Protein AF-A0A7C8MNS0-F1 (afdb_monomer)

Foldseek 3Di:
DDDDDDDDDPDPDDDPPPPPPPPPDPPPPPVVVVVVVVVVVVVVVVVVVVVVVCVVCVVVVCVVVVVCPDPVNVVVVCVVVVCVVPNDPLPDPPPPVNDDD

Secondary structure (DSSP, 8-state):
-----------------------------HHHHHHHHHHHHHHHHHHHHHHHHHHHHHHHHHHHHHHT-SHHHHHHHHHHTTHHHH--GGGSTT-TT----

Structure (mmCIF, N/CA/C/O backbone):
data_AF-A0A7C8MNS0-F1
#
_entry.id   AF-A0A7C8MNS0-F1
#
loop_
_atom_site.group_PDB
_atom_site.id
_atom_site.type_symbol
_atom_site.label_atom_id
_atom_site.label_alt_id
_atom_site.label_comp_id
_atom_site.label_asym_id
_atom_site.label_entity_id
_atom_site.label_seq_id
_atom_site.pdbx_PDB_ins_code
_atom_site.Cartn_x
_atom_site.Cartn_y
_atom_site.Cartn_z
_atom_site.occupancy
_atom_site.B_iso_or_equiv
_atom_site.auth_seq_id
_atom_site.auth_comp_id
_atom_site.auth_asym_id
_atom_site.auth_atom_id
_atom_site.pdbx_PDB_model_num
ATOM 1 N N . MET A 1 1 ? 81.778 -43.181 -57.173 1.00 42.91 1 MET A N 1
ATOM 2 C CA . MET A 1 1 ? 82.358 -42.812 -55.865 1.00 42.91 1 MET A CA 1
ATOM 3 C C . MET A 1 1 ? 81.308 -42.034 -55.075 1.00 42.91 1 MET A C 1
ATOM 5 O O . MET A 1 1 ? 80.787 -41.072 -55.612 1.00 42.91 1 MET A O 1
ATOM 9 N N . GLN A 1 2 ? 80.962 -42.556 -53.890 1.00 53.34 2 GLN A N 1
ATOM 10 C CA . GLN A 1 2 ? 80.165 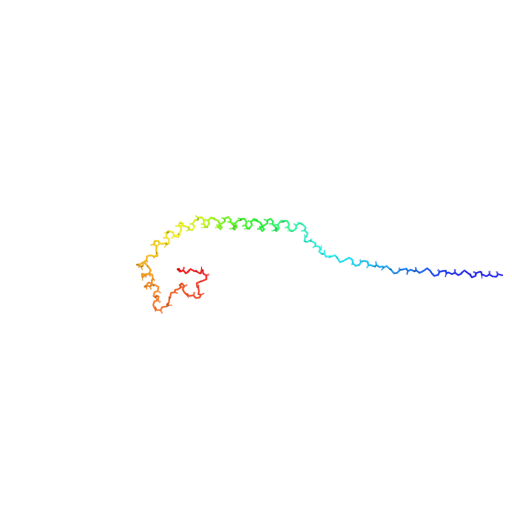-42.026 -52.759 1.00 53.34 2 GLN A CA 1
ATOM 11 C C . GLN A 1 2 ? 78.988 -41.048 -52.975 1.00 53.34 2 GLN A C 1
ATOM 13 O O . GLN A 1 2 ? 79.195 -39.906 -53.374 1.00 53.34 2 GLN A O 1
ATOM 18 N N . PRO A 1 3 ? 77.794 -41.385 -52.451 1.00 51.75 3 PRO A N 1
ATOM 19 C CA . PRO A 1 3 ? 76.908 -40.399 -51.851 1.00 51.75 3 PRO A CA 1
ATOM 20 C C . PRO A 1 3 ? 77.261 -40.192 -50.365 1.00 51.75 3 PRO A C 1
ATOM 22 O O . PRO A 1 3 ? 77.307 -41.127 -49.566 1.00 51.75 3 PRO A O 1
ATOM 25 N N . SER A 1 4 ? 77.537 -38.936 -50.018 1.00 56.34 4 SER A N 1
ATOM 26 C CA . SER A 1 4 ? 77.786 -38.439 -48.662 1.00 56.34 4 SER A CA 1
ATOM 27 C C . SER A 1 4 ? 76.505 -38.502 -47.819 1.00 56.34 4 SER A C 1
ATOM 29 O O . SER A 1 4 ? 75.497 -37.880 -48.160 1.00 56.34 4 SER A O 1
ATOM 31 N N . MET A 1 5 ? 76.537 -39.264 -46.722 1.00 52.59 5 MET A N 1
ATOM 32 C CA . MET A 1 5 ? 75.476 -39.301 -45.713 1.00 52.59 5 MET A CA 1
ATOM 33 C C . MET A 1 5 ? 75.410 -37.954 -44.983 1.00 52.59 5 MET A C 1
ATOM 35 O O . MET A 1 5 ? 76.226 -37.663 -44.109 1.00 52.59 5 MET A O 1
ATOM 39 N N . ARG A 1 6 ? 74.410 -37.131 -45.310 1.00 54.75 6 ARG A N 1
ATOM 40 C CA . ARG A 1 6 ? 74.026 -35.982 -44.482 1.00 54.75 6 ARG A CA 1
ATOM 41 C C . ARG A 1 6 ? 73.153 -36.467 -43.326 1.00 54.75 6 ARG A C 1
ATOM 43 O O . ARG A 1 6 ? 72.007 -36.857 -43.523 1.00 54.75 6 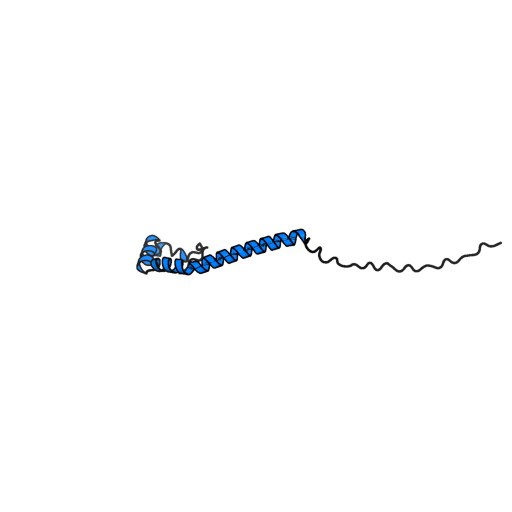ARG A O 1
ATOM 50 N N . MET A 1 7 ? 73.706 -36.427 -42.115 1.00 53.84 7 MET A N 1
ATOM 51 C CA . MET A 1 7 ? 72.937 -36.500 -40.872 1.00 53.84 7 MET A CA 1
ATOM 52 C C . MET A 1 7 ? 71.919 -35.353 -40.840 1.00 53.84 7 MET A C 1
ATOM 54 O O . MET A 1 7 ? 72.296 -34.183 -40.779 1.00 53.84 7 MET A O 1
ATOM 58 N N . HIS A 1 8 ? 70.629 -35.681 -40.857 1.00 50.91 8 HIS A N 1
ATOM 59 C CA . HIS A 1 8 ? 69.579 -34.728 -40.523 1.00 50.91 8 HIS A CA 1
ATOM 60 C C . HIS A 1 8 ? 69.469 -34.640 -38.999 1.00 50.91 8 HIS A C 1
ATOM 62 O O . HIS A 1 8 ? 69.047 -35.579 -38.327 1.00 50.91 8 HIS A O 1
ATOM 68 N N . VAL A 1 9 ? 69.894 -33.498 -38.463 1.00 56.69 9 VAL A N 1
ATOM 69 C CA . VAL A 1 9 ? 69.693 -33.093 -37.071 1.00 56.69 9 VAL A CA 1
ATOM 70 C C . VAL A 1 9 ? 68.192 -33.087 -36.780 1.00 56.69 9 VAL A C 1
ATOM 72 O O . VAL A 1 9 ? 67.432 -32.352 -37.409 1.00 56.69 9 VAL A O 1
ATOM 75 N N . ALA A 1 10 ? 67.761 -33.912 -35.827 1.00 51.50 10 ALA A N 1
ATOM 76 C CA . ALA A 1 10 ? 66.403 -33.889 -35.306 1.00 51.50 10 ALA A CA 1
ATOM 77 C C . ALA A 1 10 ? 66.158 -32.550 -34.591 1.00 51.50 10 ALA A C 1
ATOM 79 O O . ALA A 1 10 ? 66.620 -32.332 -33.470 1.00 51.50 10 ALA A O 1
ATOM 80 N N . ALA A 1 11 ? 65.437 -31.641 -35.246 1.00 50.28 11 ALA A N 1
ATOM 81 C CA . ALA A 1 11 ? 64.899 -30.451 -34.607 1.00 50.28 11 ALA A CA 1
ATOM 82 C C . ALA A 1 11 ? 63.876 -30.891 -33.549 1.00 50.28 11 ALA A C 1
ATOM 84 O O . ALA A 1 11 ? 62.804 -31.400 -33.876 1.00 50.28 11 ALA A O 1
ATOM 85 N N . ARG A 1 12 ? 64.214 -30.728 -32.265 1.00 51.34 12 ARG A N 1
ATOM 86 C CA . ARG A 1 12 ? 63.250 -30.872 -31.170 1.00 51.34 12 ARG A CA 1
ATOM 87 C C . ARG A 1 12 ? 62.223 -29.746 -31.300 1.00 51.34 12 ARG A C 1
ATOM 89 O O . ARG A 1 12 ? 62.508 -28.605 -30.954 1.00 51.34 12 ARG A O 1
ATOM 96 N N . VAL A 1 13 ? 61.047 -30.071 -31.827 1.00 52.28 13 VAL A N 1
ATOM 97 C CA . VAL A 1 13 ? 59.871 -29.199 -31.803 1.00 52.28 13 VAL A CA 1
ATOM 98 C C . VAL A 1 13 ? 59.315 -29.213 -30.380 1.00 52.28 13 VAL A C 1
ATOM 100 O O . VAL A 1 13 ? 58.844 -30.242 -29.900 1.00 52.28 13 VAL A O 1
ATOM 103 N N . SER A 1 14 ? 59.407 -28.080 -29.687 1.00 59.56 14 SER A N 1
ATOM 104 C CA . SER A 1 14 ? 58.735 -27.858 -28.405 1.00 59.56 14 SER A CA 1
ATOM 105 C C . SER A 1 14 ? 57.213 -27.883 -28.613 1.00 59.56 14 SER A C 1
ATOM 107 O O . SER A 1 14 ? 56.741 -27.278 -29.580 1.00 59.56 14 SER A O 1
ATOM 109 N N . PRO A 1 15 ? 56.418 -28.542 -27.748 1.00 60.50 15 PRO A N 1
ATOM 110 C CA . PRO A 1 15 ? 54.966 -28.520 -27.881 1.00 60.50 15 PRO A CA 1
ATOM 111 C C . PRO A 1 15 ? 54.444 -27.089 -27.670 1.00 60.50 15 PRO A C 1
ATOM 113 O O . PRO A 1 15 ? 54.961 -26.377 -26.803 1.00 60.50 15 PRO A O 1
ATOM 116 N N . PRO A 1 16 ? 53.426 -26.638 -28.425 1.00 54.47 16 PRO A N 1
ATOM 117 C CA . PRO A 1 16 ? 52.801 -25.358 -28.155 1.00 54.47 16 PRO A CA 1
ATOM 118 C C . PRO A 1 16 ? 52.065 -25.461 -26.819 1.00 54.47 16 PRO A C 1
ATOM 120 O O . PRO A 1 16 ? 51.048 -26.146 -26.703 1.00 54.47 16 PRO A O 1
ATOM 123 N N . THR A 1 17 ? 52.575 -24.772 -25.800 1.00 56.94 17 THR A N 1
ATOM 124 C CA . THR A 1 17 ? 51.816 -24.462 -24.590 1.00 56.94 17 THR A CA 1
ATOM 125 C C . THR A 1 17 ? 50.657 -23.563 -25.009 1.00 56.94 17 THR A C 1
ATOM 127 O O . THR A 1 17 ? 50.784 -22.341 -25.057 1.00 56.94 17 THR A O 1
ATOM 130 N N . ALA A 1 18 ? 49.538 -24.175 -25.390 1.00 57.72 18 ALA A N 1
ATOM 131 C CA . ALA A 1 18 ? 48.286 -23.474 -25.592 1.00 57.72 18 ALA A CA 1
ATOM 132 C C . ALA A 1 18 ? 47.882 -22.879 -24.240 1.00 57.72 18 ALA A C 1
ATOM 134 O O . ALA A 1 18 ? 47.467 -23.589 -23.324 1.00 57.72 18 ALA A O 1
ATOM 135 N N . SER A 1 19 ? 48.054 -21.569 -24.097 1.00 57.66 19 SER A N 1
ATOM 136 C CA . SER A 1 19 ? 47.468 -20.809 -23.008 1.00 57.66 19 SER A CA 1
ATOM 137 C C . SER A 1 19 ? 45.949 -20.908 -23.136 1.00 57.66 19 SER A C 1
ATOM 139 O O . SER A 1 19 ? 45.317 -20.228 -23.940 1.00 57.66 19 SER A O 1
ATOM 141 N N . ILE A 1 20 ? 45.343 -21.789 -22.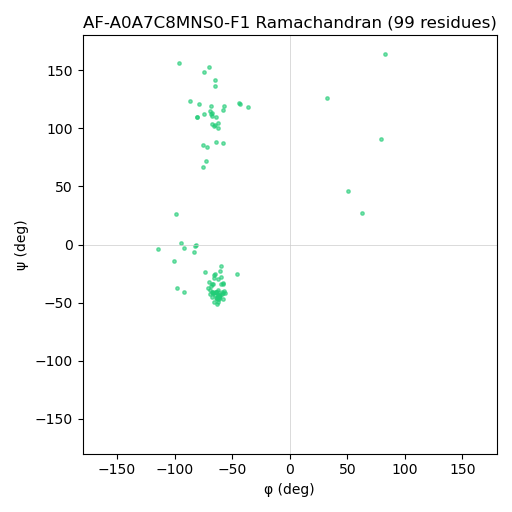343 1.00 61.91 20 ILE A N 1
ATOM 142 C CA . ILE A 1 20 ? 43.906 -21.760 -22.088 1.00 61.91 20 ILE A CA 1
ATOM 143 C C . ILE A 1 20 ? 43.675 -20.539 -21.199 1.00 61.91 20 ILE A C 1
ATOM 145 O O . ILE A 1 20 ? 43.678 -20.628 -19.975 1.00 61.91 20 ILE A O 1
ATOM 149 N N . THR A 1 21 ? 43.543 -19.363 -21.806 1.00 61.50 21 THR A N 1
ATOM 150 C CA . THR A 1 21 ? 42.976 -18.205 -21.121 1.00 61.50 21 THR A CA 1
ATOM 151 C C . THR A 1 21 ? 41.494 -18.503 -20.920 1.00 61.50 21 THR A C 1
ATOM 153 O O . THR A 1 21 ? 40.761 -18.620 -21.908 1.00 61.50 21 THR A O 1
ATOM 156 N N . PRO A 1 22 ? 41.001 -18.644 -19.677 1.00 55.88 22 PRO A N 1
ATOM 157 C CA . PRO A 1 22 ? 39.575 -18.776 -19.472 1.00 55.88 22 PRO A CA 1
ATOM 158 C C . PRO A 1 22 ? 38.964 -17.426 -19.851 1.00 55.88 22 PRO A C 1
ATOM 160 O O . PRO A 1 22 ? 39.223 -16.402 -19.217 1.00 55.88 22 PRO A O 1
ATOM 163 N N . ARG A 1 23 ? 38.175 -17.397 -20.928 1.00 58.50 23 ARG A N 1
ATOM 164 C CA . ARG A 1 23 ? 37.364 -16.235 -21.300 1.00 58.50 23 ARG A CA 1
ATOM 165 C C . ARG A 1 23 ? 36.196 -16.146 -20.320 1.00 58.50 23 ARG A C 1
ATOM 167 O O . ARG A 1 23 ? 35.059 -16.468 -20.647 1.00 58.50 23 ARG A O 1
ATOM 174 N N . ILE A 1 24 ? 36.508 -15.767 -19.086 1.00 59.19 24 ILE A N 1
ATOM 175 C CA . ILE A 1 24 ? 35.530 -15.461 -18.053 1.00 59.19 24 ILE A CA 1
ATOM 176 C C . ILE A 1 24 ? 34.836 -14.177 -18.502 1.00 59.19 24 ILE A C 1
ATOM 178 O O . ILE A 1 24 ? 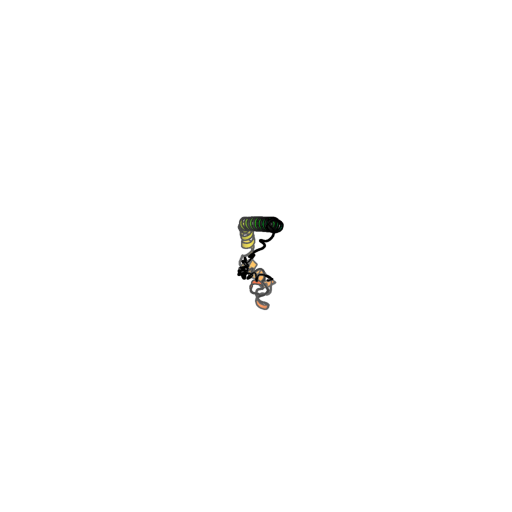35.451 -13.118 -18.575 1.00 59.19 24 ILE A O 1
ATOM 182 N N . GLY A 1 25 ? 33.557 -14.293 -18.846 1.00 54.16 25 GLY A N 1
ATOM 183 C CA . GLY A 1 25 ? 32.683 -13.153 -19.073 1.00 54.16 25 GLY A CA 1
ATOM 184 C C . GLY A 1 25 ? 32.854 -12.502 -20.440 1.00 54.16 25 GLY A C 1
ATOM 185 O O . GLY A 1 25 ? 33.523 -11.482 -20.593 1.00 54.16 25 GLY A O 1
ATOM 186 N N . ALA A 1 26 ? 32.077 -12.974 -21.415 1.00 52.69 26 ALA A N 1
ATOM 187 C CA . ALA A 1 26 ? 31.366 -12.015 -22.246 1.00 52.69 26 ALA A CA 1
ATOM 188 C C . ALA A 1 26 ? 30.508 -11.178 -21.285 1.00 52.69 26 ALA A C 1
ATOM 190 O O . ALA A 1 26 ? 29.382 -11.552 -20.962 1.00 52.69 26 ALA A O 1
ATOM 191 N N . LEU A 1 27 ? 31.096 -10.103 -20.744 1.00 55.66 27 LEU A N 1
ATOM 192 C CA . LEU A 1 27 ? 30.364 -9.043 -20.072 1.00 55.66 27 LEU A CA 1
ATOM 193 C C . LEU A 1 27 ? 29.149 -8.764 -20.944 1.00 55.66 27 LEU A C 1
ATOM 195 O O . LEU A 1 27 ? 29.319 -8.468 -22.132 1.00 55.66 27 LEU A O 1
ATOM 199 N N . ALA A 1 28 ? 27.956 -8.926 -20.369 1.00 60.66 28 ALA A N 1
ATOM 200 C CA . ALA A 1 28 ? 26.700 -8.568 -21.002 1.00 60.66 28 ALA A CA 1
ATOM 201 C C . ALA A 1 28 ? 26.926 -7.294 -21.820 1.00 60.66 28 ALA A C 1
ATOM 203 O O . ALA A 1 28 ? 27.411 -6.290 -21.291 1.00 60.66 28 ALA A O 1
ATOM 204 N N . SER A 1 29 ? 26.722 -7.396 -23.137 1.00 62.09 29 SER A N 1
ATOM 205 C CA . SER A 1 29 ? 27.045 -6.333 -24.085 1.00 62.09 29 SER A CA 1
ATOM 206 C C . SER A 1 29 ? 26.564 -5.008 -23.504 1.00 62.09 29 SER A C 1
ATOM 208 O O . SER A 1 29 ? 25.381 -4.886 -23.184 1.00 62.09 29 SER A O 1
ATOM 210 N N . LYS A 1 30 ? 27.465 -4.027 -23.325 1.00 62.00 30 LYS A N 1
ATOM 211 C CA . LYS A 1 30 ? 27.148 -2.706 -22.737 1.00 62.00 30 LYS A CA 1
ATOM 212 C C . LYS A 1 30 ? 25.868 -2.085 -23.325 1.00 62.00 30 LYS A C 1
ATOM 214 O O . LYS A 1 30 ? 25.203 -1.304 -22.656 1.00 62.00 30 LYS A O 1
ATOM 219 N N . ARG A 1 31 ? 25.511 -2.475 -24.555 1.00 69.44 31 ARG A N 1
ATOM 220 C CA . ARG A 1 31 ? 24.292 -2.094 -25.280 1.00 69.44 31 ARG A CA 1
ATOM 221 C C . ARG A 1 31 ? 22.981 -2.536 -24.615 1.00 69.44 31 ARG A C 1
ATOM 223 O O . ARG A 1 31 ? 21.987 -1.852 -24.799 1.00 69.44 31 ARG A O 1
ATOM 230 N N . VAL A 1 32 ? 22.965 -3.639 -23.865 1.00 74.06 32 VAL A N 1
ATOM 231 C CA . VAL A 1 32 ? 21.768 -4.143 -23.161 1.00 74.06 32 VAL A CA 1
ATOM 232 C C . VAL A 1 32 ? 21.771 -3.722 -21.694 1.00 74.06 32 VAL A C 1
ATOM 234 O O . VAL A 1 32 ? 20.731 -3.344 -21.173 1.00 74.06 32 VAL A O 1
ATOM 237 N N . LEU A 1 33 ? 22.939 -3.695 -21.044 1.00 81.81 33 LEU A N 1
ATOM 238 C CA . LEU A 1 33 ? 23.047 -3.293 -19.636 1.00 81.81 33 LEU A CA 1
ATOM 239 C C . LEU A 1 33 ? 22.612 -1.845 -19.388 1.00 81.81 33 LEU A C 1
ATOM 241 O O . LEU A 1 33 ? 21.957 -1.567 -18.389 1.00 81.81 33 LEU A O 1
ATOM 245 N N . LEU A 1 34 ? 22.981 -0.919 -20.279 1.00 85.19 34 LEU A N 1
ATOM 246 C CA . LEU A 1 34 ? 22.680 0.501 -20.099 1.00 85.19 34 LEU A CA 1
ATOM 247 C C . LEU A 1 34 ? 21.165 0.801 -20.095 1.00 85.19 34 LEU A C 1
ATOM 249 O O . LEU A 1 34 ? 20.707 1.427 -19.138 1.00 85.19 34 LEU A O 1
ATOM 253 N N . PRO A 1 35 ? 20.360 0.343 -21.080 1.00 85.38 35 PRO A N 1
ATOM 254 C CA . PRO A 1 35 ? 18.918 0.575 -21.050 1.00 85.38 35 PRO A CA 1
ATOM 255 C C . PRO A 1 35 ? 18.219 -0.174 -19.910 1.00 85.38 35 PRO A C 1
ATOM 257 O O . PRO A 1 35 ? 17.282 0.371 -19.334 1.00 85.38 35 PRO A O 1
ATOM 260 N N . THR A 1 36 ? 18.674 -1.374 -19.523 1.00 90.12 36 THR A N 1
ATOM 261 C CA . THR A 1 36 ? 18.057 -2.098 -18.398 1.00 90.12 36 THR A CA 1
ATOM 262 C C . THR A 1 36 ? 18.323 -1.413 -17.063 1.00 90.12 36 THR A C 1
ATOM 264 O 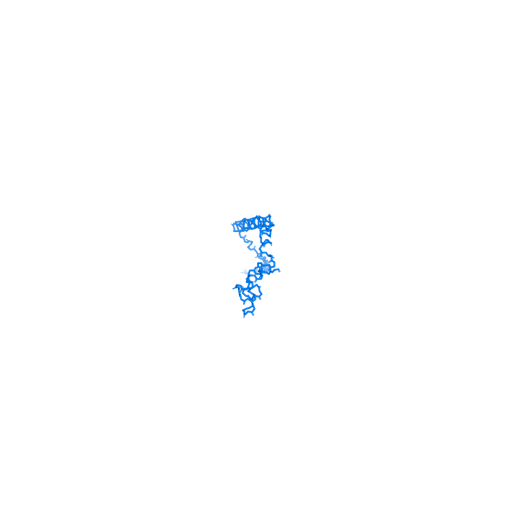O . THR A 1 36 ? 17.416 -1.326 -16.242 1.00 90.12 36 THR A O 1
ATOM 267 N N . LEU A 1 37 ? 19.532 -0.879 -16.846 1.00 92.62 37 LEU A N 1
ATOM 268 C CA . LEU A 1 37 ? 19.831 -0.098 -15.642 1.00 92.62 37 LEU A CA 1
ATOM 269 C C . LEU A 1 37 ? 19.044 1.211 -15.613 1.00 92.62 37 LEU A C 1
ATOM 271 O O . LEU A 1 37 ? 18.540 1.588 -14.561 1.00 92.62 37 LEU A O 1
ATOM 275 N N . ALA A 1 38 ? 18.921 1.888 -16.758 1.00 92.81 38 ALA A N 1
ATOM 276 C CA . ALA A 1 38 ? 18.130 3.109 -16.860 1.00 92.81 38 ALA A CA 1
ATOM 277 C C . ALA A 1 38 ? 16.652 2.843 -16.541 1.00 92.81 38 ALA A C 1
ATOM 279 O O . ALA A 1 38 ? 16.049 3.580 -15.764 1.00 92.81 38 ALA A O 1
ATOM 280 N N . TRP A 1 39 ? 16.085 1.759 -17.081 1.00 96.00 39 TRP A N 1
ATOM 281 C CA . TRP A 1 39 ? 14.710 1.356 -16.798 1.00 96.00 39 TRP A CA 1
ATOM 282 C C . TRP A 1 39 ? 14.512 0.981 -15.327 1.00 96.00 39 TRP A C 1
ATOM 284 O O . TRP A 1 39 ? 13.577 1.464 -14.694 1.00 96.00 39 TRP A O 1
ATOM 294 N N . LEU A 1 40 ? 15.425 0.189 -14.758 1.00 96.56 40 LEU A N 1
ATOM 295 C CA . LEU A 1 40 ? 15.386 -0.181 -13.344 1.00 96.56 40 LEU A CA 1
ATOM 296 C C . LEU A 1 40 ? 15.495 1.053 -12.439 1.00 96.56 40 LEU A C 1
ATOM 298 O O . LEU A 1 40 ? 14.722 1.198 -11.497 1.00 96.56 40 LEU A O 1
ATOM 302 N N . GLY A 1 41 ? 16.407 1.973 -12.757 1.00 96.81 41 GLY A N 1
ATOM 303 C CA . GLY A 1 41 ? 16.568 3.234 -12.040 1.00 96.81 41 GLY A CA 1
ATOM 304 C C . GLY A 1 41 ? 15.311 4.102 -12.107 1.00 96.81 41 GLY A C 1
ATOM 305 O O . GLY A 1 41 ? 14.877 4.619 -11.080 1.00 96.81 41 GLY A O 1
ATOM 306 N N . ALA A 1 42 ? 14.683 4.209 -13.281 1.00 96.25 42 ALA A N 1
ATOM 307 C CA . ALA A 1 42 ? 13.425 4.932 -13.447 1.00 96.25 42 ALA A CA 1
ATOM 308 C C . ALA A 1 42 ? 12.285 4.289 -12.641 1.00 96.25 42 ALA A C 1
ATOM 310 O O . ALA A 1 42 ? 11.579 4.988 -11.916 1.00 96.25 42 ALA A O 1
ATOM 311 N N . ALA A 1 43 ? 12.141 2.962 -12.705 1.00 97.25 43 ALA A N 1
ATOM 312 C CA . ALA A 1 43 ? 11.139 2.228 -11.938 1.00 97.25 43 ALA A CA 1
ATOM 313 C C . ALA A 1 43 ? 11.332 2.417 -10.423 1.00 97.25 43 ALA A C 1
ATOM 315 O O . ALA A 1 43 ? 10.373 2.720 -9.711 1.00 97.25 43 ALA A O 1
ATOM 316 N N . CYS A 1 44 ? 12.573 2.326 -9.933 1.00 96.88 44 CYS A N 1
ATOM 317 C CA . CYS A 1 44 ? 12.900 2.603 -8.535 1.00 96.88 44 CYS A CA 1
ATOM 318 C C . CYS A 1 44 ? 12.593 4.053 -8.147 1.00 96.88 44 CYS A C 1
ATOM 320 O O . CYS A 1 44 ? 12.001 4.281 -7.095 1.00 96.88 44 CYS A O 1
ATOM 322 N N . ALA A 1 45 ? 12.952 5.032 -8.981 1.00 97.00 45 ALA A N 1
ATOM 323 C CA . ALA A 1 45 ? 12.695 6.443 -8.700 1.00 97.00 45 ALA A CA 1
ATOM 324 C C . ALA A 1 45 ? 11.193 6.739 -8.584 1.00 97.00 45 ALA A C 1
ATOM 326 O O . ALA A 1 45 ? 10.770 7.409 -7.642 1.00 97.00 45 ALA A O 1
ATOM 327 N N . VAL A 1 46 ? 10.380 6.190 -9.493 1.00 97.56 46 VAL A N 1
ATOM 328 C CA . VAL A 1 46 ? 8.915 6.303 -9.434 1.00 97.56 46 VAL A CA 1
ATOM 329 C C . VAL A 1 46 ? 8.371 5.618 -8.181 1.00 97.56 46 VAL A C 1
ATOM 331 O O . VAL A 1 46 ? 7.584 6.223 -7.457 1.00 97.56 46 VAL A O 1
ATOM 334 N N . GLY A 1 47 ? 8.824 4.397 -7.880 1.00 96.50 47 GLY A N 1
ATOM 335 C CA . GLY A 1 47 ? 8.407 3.666 -6.681 1.00 96.50 47 GLY A CA 1
ATOM 336 C C . GLY A 1 47 ? 8.709 4.432 -5.390 1.00 96.50 47 GLY A C 1
ATOM 337 O O . GLY A 1 47 ? 7.828 4.597 -4.547 1.00 96.50 47 GLY A O 1
ATOM 338 N N . LEU A 1 48 ? 9.921 4.978 -5.263 1.00 96.12 48 LEU A N 1
ATOM 339 C CA . LEU A 1 48 ? 10.320 5.803 -4.120 1.00 96.12 48 LEU A CA 1
ATOM 340 C C . LEU A 1 48 ? 9.513 7.102 -4.037 1.00 96.12 48 LEU A C 1
ATOM 342 O O . LEU A 1 48 ? 9.113 7.504 -2.945 1.00 96.12 48 LEU A O 1
ATOM 346 N N . TYR A 1 49 ? 9.246 7.754 -5.170 1.00 95.50 49 TYR A N 1
ATOM 347 C CA . TYR A 1 49 ? 8.440 8.971 -5.204 1.00 95.50 49 TYR A CA 1
ATOM 348 C C . TYR A 1 49 ? 7.007 8.717 -4.723 1.00 95.50 49 TYR A C 1
ATOM 350 O O . TYR A 1 49 ? 6.523 9.424 -3.838 1.00 95.50 49 TYR A O 1
ATOM 358 N N . VAL A 1 50 ? 6.352 7.681 -5.255 1.00 95.81 50 VAL A N 1
ATOM 359 C CA . VAL A 1 50 ? 4.999 7.284 -4.845 1.00 95.81 50 VAL A CA 1
ATOM 360 C C . VAL A 1 50 ? 4.986 6.895 -3.369 1.00 95.81 50 VAL A C 1
ATOM 362 O O . VAL A 1 50 ? 4.160 7.406 -2.618 1.00 95.81 50 VAL A O 1
ATOM 365 N N . SER A 1 51 ? 5.945 6.079 -2.917 1.00 90.94 51 SER A N 1
ATOM 366 C CA . SER A 1 51 ? 6.073 5.706 -1.503 1.00 90.94 51 SER A CA 1
ATOM 367 C C . SER A 1 51 ? 6.208 6.929 -0.597 1.00 90.94 51 SER A C 1
ATOM 369 O O . SER A 1 51 ? 5.564 6.987 0.448 1.00 90.94 51 SER A O 1
ATOM 371 N N . ARG A 1 52 ? 6.997 7.930 -1.004 1.00 92.56 52 ARG A N 1
ATOM 372 C CA . ARG A 1 52 ? 7.176 9.169 -0.242 1.00 92.56 52 ARG A CA 1
ATOM 373 C C . ARG A 1 52 ? 5.899 10.004 -0.193 1.00 92.56 52 ARG A C 1
ATOM 375 O O . ARG A 1 52 ? 5.590 10.547 0.860 1.00 92.56 52 ARG A O 1
ATOM 382 N N . GLN A 1 53 ? 5.154 10.099 -1.295 1.00 91.75 53 GLN A N 1
ATOM 383 C CA . GLN A 1 53 ? 3.865 10.799 -1.317 1.00 91.75 53 GLN A CA 1
ATOM 384 C C . GLN A 1 53 ? 2.830 10.105 -0.431 1.00 91.75 53 GLN A C 1
ATOM 386 O O . GLN A 1 53 ? 2.143 10.779 0.333 1.00 91.75 53 GLN A O 1
ATOM 391 N N . LEU A 1 54 ? 2.750 8.771 -0.480 1.00 90.19 54 LEU A N 1
ATOM 392 C CA . LEU A 1 54 ? 1.865 8.010 0.402 1.00 90.19 54 LEU A CA 1
ATOM 393 C C . LEU A 1 54 ? 2.237 8.229 1.868 1.00 90.19 54 LEU A C 1
ATOM 395 O O . LEU A 1 54 ? 1.354 8.519 2.661 1.00 90.19 54 LEU A O 1
ATOM 399 N N . HIS A 1 55 ? 3.525 8.172 2.212 1.00 85.62 55 HIS A N 1
ATOM 400 C CA . HIS A 1 55 ? 3.979 8.381 3.588 1.00 85.62 55 HIS A CA 1
ATOM 401 C C . HIS A 1 55 ? 3.754 9.816 4.085 1.00 85.62 55 HIS A C 1
ATOM 403 O O . HIS A 1 55 ? 3.447 10.037 5.244 1.00 85.62 55 HIS A O 1
ATOM 409 N N . GLN A 1 56 ? 3.859 10.821 3.214 1.00 85.00 56 GLN A N 1
ATOM 410 C CA . GLN A 1 56 ? 3.549 12.205 3.593 1.00 85.00 56 GLN A CA 1
ATOM 411 C C . GLN A 1 56 ? 2.047 12.465 3.749 1.00 85.00 56 GLN A C 1
ATOM 413 O O . GLN A 1 56 ? 1.649 13.428 4.400 1.00 85.00 56 GLN A O 1
ATOM 418 N N . ARG A 1 57 ? 1.205 11.658 3.101 1.00 82.75 57 ARG A N 1
ATOM 419 C CA . ARG A 1 57 ? -0.254 11.806 3.128 1.00 82.75 57 ARG A CA 1
ATOM 420 C C . ARG A 1 57 ? -0.934 10.833 4.087 1.00 82.75 57 ARG A C 1
ATOM 422 O O . ARG A 1 57 ? -2.101 11.064 4.402 1.00 82.75 57 ARG A O 1
ATOM 429 N N . SER A 1 58 ? -0.237 9.797 4.558 1.00 82.88 58 SER A N 1
ATOM 430 C CA . SER A 1 58 ? -0.784 8.781 5.461 1.00 82.88 58 SER A CA 1
ATOM 431 C C . SER A 1 58 ? -1.313 9.405 6.740 1.00 82.88 58 SER A C 1
ATOM 433 O O . SER A 1 58 ? -2.441 9.112 7.096 1.00 82.88 58 SER A O 1
ATOM 435 N N . ASP A 1 59 ? -0.614 10.381 7.320 1.00 77.94 59 ASP A N 1
ATOM 436 C CA . ASP A 1 59 ? -1.046 11.051 8.555 1.00 77.94 59 ASP A CA 1
ATOM 437 C C . ASP A 1 59 ? -2.438 11.699 8.426 1.00 77.94 59 ASP A C 1
ATOM 439 O O . ASP A 1 59 ? -3.236 11.731 9.367 1.00 77.94 59 ASP A O 1
ATOM 443 N N . GLY A 1 60 ? -2.758 12.212 7.233 1.00 81.44 60 GLY A N 1
ATOM 444 C CA . GLY A 1 60 ? -4.076 12.767 6.936 1.00 81.44 60 GLY A CA 1
ATOM 445 C C . GLY A 1 60 ? -5.155 11.687 6.873 1.00 81.44 60 GLY A C 1
ATOM 446 O O . GLY A 1 60 ? -6.243 11.870 7.418 1.00 81.44 60 GLY A O 1
ATOM 447 N N . PHE A 1 61 ? -4.846 10.555 6.241 1.00 82.06 61 PHE A N 1
ATOM 448 C CA . PHE A 1 61 ? -5.741 9.402 6.197 1.00 82.06 61 PHE A CA 1
ATOM 449 C C . PHE A 1 61 ? -5.918 8.768 7.576 1.00 82.06 61 PHE A C 1
ATOM 451 O O . PHE A 1 61 ? -7.050 8.491 7.958 1.00 82.06 61 PHE A O 1
ATOM 458 N N . ASP A 1 62 ? -4.850 8.632 8.356 1.00 82.19 62 ASP A N 1
ATOM 459 C CA . ASP A 1 62 ? -4.877 8.091 9.712 1.00 82.19 62 ASP A CA 1
ATOM 460 C C . ASP A 1 62 ? -5.790 8.919 10.608 1.00 82.19 62 ASP A C 1
ATOM 462 O O . ASP A 1 62 ? -6.596 8.368 11.352 1.00 82.19 62 ASP A O 1
ATOM 466 N N . ARG A 1 63 ? -5.759 10.249 10.475 1.00 83.12 63 ARG A N 1
ATOM 467 C CA . ARG A 1 63 ? -6.685 11.131 11.191 1.00 83.12 63 ARG A CA 1
ATOM 468 C C . ARG A 1 63 ? -8.144 10.912 10.782 1.00 83.12 63 ARG A C 1
ATOM 470 O O . ARG A 1 63 ? -9.015 10.934 11.649 1.00 83.12 63 ARG A O 1
ATOM 477 N N . ILE A 1 64 ? -8.425 10.718 9.494 1.00 83.81 64 ILE A N 1
ATOM 478 C CA . ILE A 1 64 ? -9.786 10.452 8.998 1.00 83.81 64 ILE A CA 1
ATOM 479 C C . ILE A 1 64 ? -10.268 9.078 9.482 1.00 83.81 64 ILE A C 1
ATOM 481 O O . ILE A 1 64 ? -11.380 8.952 9.989 1.00 83.81 64 ILE A O 1
ATOM 485 N N . PHE A 1 65 ? -9.427 8.049 9.390 1.00 81.88 65 PHE A N 1
ATOM 486 C CA . PHE A 1 65 ? -9.769 6.701 9.839 1.00 81.88 65 PHE A CA 1
ATOM 487 C C . PHE A 1 65 ? -9.861 6.594 11.363 1.00 81.88 65 PHE A C 1
ATOM 489 O O . PHE A 1 65 ? -10.715 5.866 11.868 1.00 81.88 65 PHE A O 1
ATOM 496 N N . ALA A 1 66 ? -9.074 7.369 12.112 1.00 82.38 66 ALA A N 1
ATOM 497 C CA . ALA A 1 66 ? -9.175 7.445 13.566 1.00 82.38 66 ALA A CA 1
ATOM 498 C C . ALA A 1 66 ? -10.565 7.916 14.023 1.00 82.38 66 ALA A C 1
ATOM 500 O O . ALA A 1 66 ? -11.076 7.411 15.020 1.00 82.38 66 ALA A O 1
ATOM 501 N N . GLN A 1 67 ? -11.222 8.806 13.268 1.00 83.00 67 GLN A N 1
ATOM 502 C CA . GLN A 1 67 ? -12.598 9.229 13.563 1.00 83.00 67 GLN A CA 1
ATOM 503 C C . GLN A 1 67 ? -13.616 8.089 13.424 1.00 83.00 67 GLN A C 1
ATOM 505 O O . GLN A 1 67 ? -14.654 8.120 14.075 1.00 83.00 67 GLN A O 1
ATOM 510 N N . GLN A 1 68 ? -13.326 7.074 12.607 1.00 81.31 68 GLN A N 1
ATOM 511 C CA . GLN A 1 68 ? -14.185 5.898 12.432 1.00 81.31 68 GLN A CA 1
ATOM 512 C C . GLN A 1 68 ? -13.838 4.740 13.381 1.00 81.31 68 GLN A C 1
ATOM 514 O O . GLN A 1 68 ? -14.527 3.722 13.379 1.00 81.31 68 GLN A O 1
ATOM 519 N N . ASN A 1 69 ? -12.791 4.885 14.197 1.00 82.38 69 ASN A N 1
ATOM 520 C CA . ASN A 1 69 ? -12.342 3.878 15.159 1.00 82.38 69 ASN A CA 1
ATOM 521 C C . ASN A 1 69 ? -12.846 4.159 16.587 1.00 82.38 69 ASN A C 1
ATOM 523 O O . ASN A 1 69 ? -12.215 3.738 17.560 1.00 82.38 69 ASN A O 1
ATOM 527 N N . THR A 1 70 ? -13.977 4.855 16.730 1.00 88.25 70 THR A N 1
ATOM 528 C CA . THR A 1 70 ? -14.640 5.037 18.028 1.00 88.25 70 THR A CA 1
ATOM 529 C C . THR A 1 70 ? -15.256 3.717 18.514 1.00 88.25 70 THR A C 1
ATOM 531 O O . THR A 1 70 ? -15.605 2.859 17.695 1.00 88.25 70 THR A O 1
ATOM 534 N N . PRO A 1 71 ? -15.396 3.516 19.840 1.00 89.00 71 PRO A N 1
ATOM 535 C CA . PRO A 1 71 ? -15.981 2.290 20.386 1.00 89.00 71 PRO A CA 1
ATOM 536 C C . PRO A 1 71 ? -17.394 2.031 19.845 1.00 89.00 71 PRO A C 1
ATOM 538 O O . PRO A 1 71 ? -17.704 0.911 19.455 1.00 89.00 71 PRO A O 1
ATOM 541 N N . GLU A 1 72 ? -18.203 3.080 19.712 1.00 89.44 72 GLU A N 1
ATOM 542 C CA . GLU A 1 72 ? -19.578 3.012 19.204 1.00 89.44 72 GLU A CA 1
ATOM 543 C C . GLU A 1 72 ? -19.647 2.492 17.757 1.00 89.44 72 GLU A C 1
ATOM 545 O O . GLU A 1 72 ? -20.467 1.628 17.433 1.00 89.44 72 GLU A O 1
ATOM 550 N N . VAL A 1 73 ? -18.762 2.980 16.879 1.00 88.69 73 VAL A N 1
ATOM 551 C CA . VAL A 1 73 ? -18.705 2.554 15.471 1.00 88.69 73 VAL A CA 1
ATOM 552 C C . VAL A 1 73 ? -18.166 1.131 15.356 1.00 88.69 73 VAL A C 1
ATOM 554 O O . VAL A 1 73 ? -18.645 0.349 14.536 1.00 88.69 73 VAL A O 1
ATOM 557 N N . GLU A 1 74 ? -17.196 0.756 16.187 1.00 88.06 74 GLU A N 1
ATOM 558 C CA . GLU A 1 74 ? -16.653 -0.603 16.201 1.00 88.06 74 GLU A CA 1
ATOM 559 C C . GLU A 1 74 ? -17.676 -1.623 16.724 1.00 88.06 74 GLU A C 1
ATOM 561 O O . GLU A 1 74 ? -17.751 -2.730 16.194 1.00 88.06 74 GLU A O 1
ATOM 566 N N . GLU A 1 75 ? -18.510 -1.263 17.701 1.00 90.75 75 GLU A N 1
ATOM 567 C CA . GLU A 1 75 ? -19.631 -2.096 18.152 1.00 90.75 75 GLU A CA 1
ATOM 568 C C . GLU A 1 75 ? -20.714 -2.250 17.081 1.00 90.75 75 GLU A C 1
ATOM 570 O O . GLU A 1 75 ? -21.217 -3.356 16.872 1.00 90.75 75 GLU A O 1
ATOM 575 N N . ALA A 1 76 ? -21.058 -1.171 16.372 1.00 90.12 76 ALA A N 1
ATOM 576 C CA . ALA A 1 76 ? -21.983 -1.237 15.242 1.00 90.12 76 ALA A CA 1
ATOM 577 C C . ALA A 1 76 ? -21.428 -2.133 14.123 1.00 90.12 76 ALA A C 1
ATOM 579 O O . ALA A 1 76 ? -22.112 -3.041 13.660 1.00 90.12 76 ALA A O 1
ATOM 580 N N . ARG A 1 77 ? -20.146 -1.970 13.771 1.00 88.38 77 ARG A N 1
ATOM 581 C CA . ARG A 1 77 ? -19.455 -2.807 12.780 1.00 88.38 77 ARG A CA 1
ATOM 582 C C . ARG A 1 77 ? -19.457 -4.282 13.181 1.00 88.38 77 ARG A C 1
ATOM 584 O O . ARG A 1 77 ? -19.697 -5.143 12.339 1.00 88.38 77 ARG A O 1
ATOM 591 N N . LYS A 1 78 ? -19.202 -4.589 14.458 1.00 91.25 78 LYS A N 1
ATOM 592 C CA . LYS A 1 78 ? -19.243 -5.966 14.975 1.00 91.25 78 LYS A CA 1
ATOM 593 C C . LYS A 1 78 ? -20.634 -6.584 14.857 1.00 91.25 78 LYS A C 1
ATOM 595 O O . LYS A 1 78 ? -20.731 -7.765 14.522 1.00 91.25 78 LYS A O 1
ATOM 600 N N . ARG A 1 79 ? -21.685 -5.796 15.107 1.00 91.62 79 ARG A N 1
ATOM 601 C CA . ARG A 1 79 ? -23.080 -6.218 14.925 1.00 91.62 79 ARG A CA 1
ATOM 602 C C . ARG A 1 79 ? -23.400 -6.482 13.455 1.00 91.62 79 ARG A C 1
ATOM 604 O O . ARG A 1 79 ? -23.883 -7.566 13.147 1.00 91.62 79 ARG A O 1
ATOM 611 N N . ASP A 1 80 ? -23.064 -5.557 12.562 1.00 92.00 80 ASP A N 1
ATOM 612 C CA . ASP A 1 80 ? -23.356 -5.675 11.125 1.00 92.00 80 ASP A CA 1
ATOM 613 C C . ASP A 1 80 ? -22.623 -6.849 10.470 1.00 92.00 80 ASP A C 1
ATOM 615 O O . ASP A 1 80 ? -23.194 -7.587 9.669 1.00 92.00 80 ASP A O 1
ATOM 619 N N . LEU A 1 81 ? -21.357 -7.055 10.839 1.00 89.19 81 LEU A N 1
ATOM 620 C CA . LEU A 1 81 ? -20.543 -8.162 10.334 1.00 89.19 81 LEU A CA 1
ATOM 621 C C . LEU A 1 81 ? -20.807 -9.482 11.066 1.00 89.19 81 LEU A C 1
ATOM 623 O O . LEU A 1 81 ? -20.197 -10.494 10.725 1.00 89.19 81 LEU A O 1
ATOM 627 N N . LEU A 1 82 ? -21.704 -9.484 12.060 1.00 91.44 82 LEU A N 1
ATOM 628 C CA . LEU A 1 82 ? -22.054 -10.659 12.857 1.00 91.44 82 LEU A CA 1
ATOM 629 C C . LEU A 1 82 ? -20.801 -11.358 13.412 1.00 91.44 82 LEU A C 1
ATOM 631 O O . LEU A 1 82 ? -20.667 -12.582 13.343 1.00 91.44 82 LEU A O 1
ATOM 635 N N . VAL A 1 83 ? -19.877 -10.564 13.961 1.00 91.19 83 VAL A N 1
ATOM 636 C CA . VAL A 1 83 ? -18.548 -11.020 14.403 1.00 91.19 83 VAL A CA 1
ATOM 637 C C . VAL A 1 83 ? -18.644 -12.133 15.446 1.00 91.19 83 VAL A C 1
ATOM 639 O O . VAL A 1 83 ? -17.831 -13.051 15.434 1.00 91.19 83 VAL A O 1
ATOM 642 N N . GLU A 1 84 ? -19.663 -12.117 16.306 1.00 89.62 84 GLU A N 1
ATOM 643 C CA . GLU A 1 84 ? -19.886 -13.187 17.288 1.00 89.62 84 GLU A CA 1
ATOM 644 C C . GLU A 1 84 ? -20.236 -14.535 16.643 1.00 89.62 84 GLU A C 1
ATOM 646 O O . GLU A 1 84 ? -19.931 -15.587 17.198 1.00 89.62 84 GLU A O 1
ATOM 651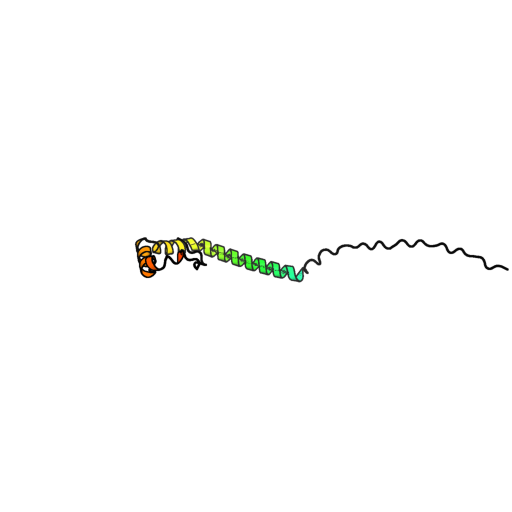 N N . ARG A 1 85 ? -20.862 -14.518 15.460 1.00 90.31 85 ARG A N 1
ATOM 652 C CA . ARG A 1 85 ? -21.304 -15.724 14.752 1.00 90.31 85 ARG A CA 1
ATOM 653 C C . ARG A 1 85 ? -20.261 -16.250 13.773 1.00 90.31 85 ARG A C 1
ATOM 655 O O . ARG A 1 85 ? -20.109 -17.462 13.652 1.00 90.31 85 ARG A O 1
ATOM 662 N N . TYR A 1 86 ? -19.592 -15.355 13.047 1.00 88.31 86 TYR A N 1
ATOM 663 C CA . TYR A 1 86 ? -18.698 -15.718 11.940 1.00 88.31 86 TYR A CA 1
ATOM 664 C C . TYR A 1 86 ? -17.222 -15.376 12.186 1.00 88.31 86 TYR A C 1
ATOM 666 O O . TYR A 1 86 ? -16.373 -15.744 11.376 1.00 88.31 86 TYR A O 1
ATOM 674 N N . GLY A 1 87 ? -16.896 -14.729 13.306 1.00 87.62 87 GLY A N 1
ATOM 675 C CA . GLY A 1 87 ? -15.551 -14.242 13.602 1.00 87.62 87 GLY A CA 1
ATOM 676 C C . GLY A 1 87 ? -15.247 -12.894 12.944 1.00 87.62 87 GLY A C 1
ATOM 677 O O . GLY A 1 87 ? -15.953 -12.434 12.047 1.00 87.62 87 GLY A O 1
ATOM 678 N N . ASP A 1 88 ? -14.191 -12.229 13.416 1.00 88.69 88 ASP A N 1
ATOM 679 C CA . ASP A 1 88 ? -13.765 -10.941 12.858 1.00 88.69 88 ASP A CA 1
ATOM 680 C C . ASP A 1 88 ? -12.992 -11.174 11.547 1.00 88.69 88 ASP A C 1
ATOM 682 O O . ASP A 1 88 ? -11.948 -11.840 11.573 1.00 88.69 88 ASP A O 1
ATOM 686 N N . PRO A 1 89 ? -13.440 -10.624 10.401 1.00 86.56 89 PRO A N 1
ATOM 687 C CA . PRO A 1 89 ? -12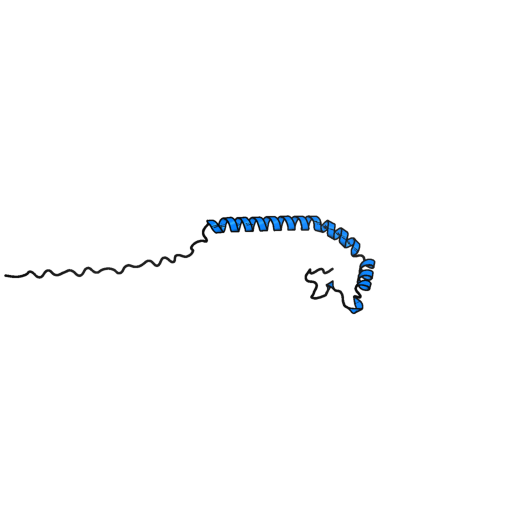.744 -10.790 9.128 1.00 86.56 89 PRO A CA 1
ATOM 688 C C . PRO A 1 89 ? -11.310 -10.239 9.139 1.00 86.56 89 PRO A C 1
ATOM 690 O O . PRO A 1 89 ? -10.483 -10.718 8.367 1.00 86.56 89 PRO A O 1
ATOM 693 N N . ARG A 1 90 ? -10.972 -9.293 10.030 1.00 87.19 90 ARG A N 1
ATOM 694 C CA . ARG A 1 90 ? -9.596 -8.785 10.196 1.00 87.19 90 ARG A CA 1
ATOM 695 C C . ARG A 1 90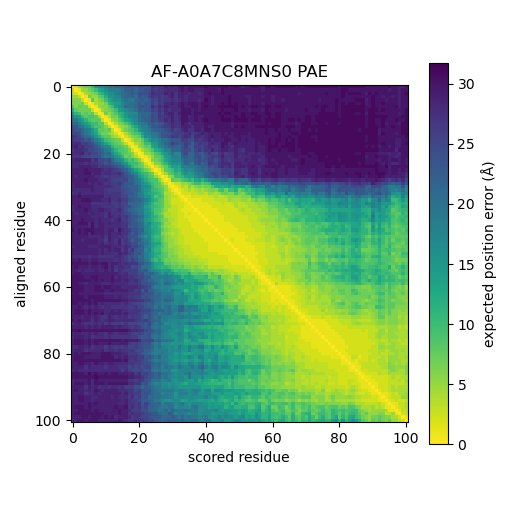 ? -8.635 -9.851 10.732 1.00 87.19 90 ARG A C 1
ATOM 697 O O . ARG A 1 90 ? -7.444 -9.792 10.439 1.00 87.19 90 ARG A O 1
ATOM 704 N N . ASN A 1 91 ? -9.154 -10.839 11.460 1.00 88.38 91 ASN A N 1
ATOM 705 C CA . ASN A 1 91 ? -8.387 -11.959 12.012 1.00 88.38 91 ASN A CA 1
ATOM 706 C C . ASN A 1 91 ? -8.402 -13.197 11.099 1.00 88.38 91 ASN A C 1
ATOM 708 O O . ASN A 1 91 ? -7.844 -14.236 11.449 1.00 88.38 91 ASN A O 1
ATOM 712 N N . SER A 1 92 ? -9.060 -13.113 9.941 1.00 85.56 92 SER A N 1
ATOM 713 C CA . SER A 1 92 ? -9.123 -14.210 8.981 1.00 85.56 92 SER A CA 1
ATOM 714 C C . SER A 1 92 ? -7.800 -14.378 8.236 1.00 85.56 92 SER A C 1
ATOM 716 O O . SER A 1 92 ? -7.136 -13.403 7.887 1.00 85.56 92 SER A O 1
ATOM 718 N N . LEU A 1 93 ? -7.482 -15.622 7.866 1.00 85.69 93 LEU A N 1
ATOM 719 C CA . LEU A 1 93 ? -6.390 -15.940 6.935 1.00 85.69 93 LEU A CA 1
ATOM 720 C C . LEU A 1 93 ? -6.573 -15.284 5.555 1.00 85.69 93 LEU A C 1
ATOM 722 O O . LEU A 1 93 ? -5.615 -15.164 4.797 1.00 85.69 93 LEU A O 1
ATOM 726 N N . LEU A 1 94 ? -7.793 -14.852 5.224 1.00 85.50 94 LEU A N 1
ATOM 727 C CA . LEU A 1 94 ? -8.105 -14.143 3.983 1.00 85.50 94 LEU A CA 1
ATOM 728 C C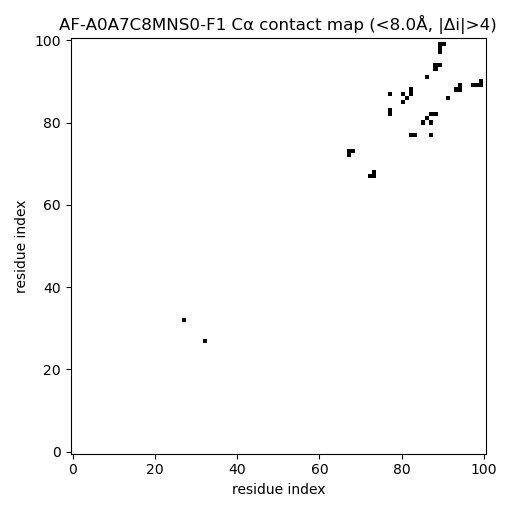 . LEU A 1 94 ? -7.793 -12.639 4.047 1.00 85.50 94 LEU A C 1
ATOM 730 O O . LEU A 1 94 ? -7.966 -11.945 3.045 1.00 85.50 94 LEU A O 1
ATOM 734 N N . ASN A 1 95 ? -7.318 -12.120 5.185 1.00 85.19 95 ASN A N 1
ATOM 735 C CA . ASN A 1 95 ? -6.853 -10.739 5.304 1.00 85.19 95 ASN A CA 1
ATOM 736 C C . ASN A 1 95 ? -5.474 -10.560 4.641 1.00 85.19 95 ASN A C 1
ATOM 738 O O . ASN A 1 95 ? -4.470 -10.285 5.293 1.00 85.19 95 ASN A O 1
ATOM 742 N N . ILE A 1 96 ? -5.430 -10.708 3.316 1.00 86.19 96 ILE A N 1
ATOM 743 C CA . ILE A 1 96 ? -4.218 -10.579 2.487 1.00 86.19 96 ILE A CA 1
ATOM 744 C C . ILE A 1 96 ? -3.603 -9.178 2.621 1.00 86.19 96 ILE A C 1
ATOM 746 O O . ILE A 1 96 ? -2.397 -9.001 2.478 1.00 86.19 96 ILE A O 1
ATOM 750 N N . LEU A 1 97 ? -4.440 -8.181 2.909 1.00 79.81 97 LEU A N 1
ATOM 751 C CA . LEU A 1 97 ? -4.038 -6.785 3.040 1.00 79.81 97 LEU A CA 1
ATOM 752 C C . LEU A 1 97 ? -3.467 -6.459 4.431 1.00 79.81 97 LEU A C 1
ATOM 754 O O . LEU A 1 97 ? -2.963 -5.356 4.624 1.00 79.81 97 LEU A O 1
ATOM 758 N N . GLY A 1 98 ? -3.518 -7.402 5.383 1.00 77.69 98 GLY A N 1
ATOM 759 C CA . GLY A 1 98 ? -2.912 -7.261 6.708 1.00 77.69 98 GLY A CA 1
ATOM 760 C C . GLY A 1 98 ? -3.507 -6.128 7.542 1.00 77.69 98 GLY A C 1
ATOM 761 O O . GLY A 1 98 ? -2.820 -5.553 8.380 1.00 77.69 98 GLY A O 1
ATOM 762 N N . TRP A 1 99 ? -4.769 -5.766 7.302 1.00 74.00 99 TRP A N 1
ATOM 763 C CA . TRP A 1 99 ? -5.432 -4.686 8.026 1.00 74.00 99 TRP A CA 1
ATOM 764 C C . TRP A 1 99 ? -5.816 -5.159 9.426 1.00 74.00 99 TRP A C 1
ATOM 766 O O . TRP A 1 99 ? -6.922 -5.657 9.641 1.00 74.00 99 TRP A O 1
ATOM 776 N N . THR A 1 100 ? -4.878 -5.057 10.363 1.00 71.62 100 THR A N 1
ATOM 777 C CA . THR A 1 100 ? -5.131 -5.245 11.794 1.00 71.62 100 THR A CA 1
ATOM 778 C C . THR A 1 100 ? -5.347 -3.886 12.445 1.00 71.62 100 THR A C 1
ATOM 780 O O . THR A 1 100 ? -4.935 -2.855 11.910 1.00 71.62 100 THR A O 1
ATOM 783 N N . LYS A 1 101 ? -6.050 -3.883 13.576 1.00 62.81 101 LYS A N 1
ATOM 784 C CA . LYS A 1 101 ? -6.105 -2.704 14.438 1.00 62.81 101 LYS A CA 1
ATOM 785 C C . LYS A 1 101 ? -4.786 -2.541 15.189 1.00 62.81 101 LYS A C 1
ATOM 787 O O . LYS A 1 101 ? -4.115 -3.582 15.385 1.00 62.81 101 LYS A O 1
#

Mean predicted aligned error: 16.43 Å

Solvent-accessible surface area (backbone atoms only — not comparable to full-atom values): 6531 Å² total; per-residue (Å²): 134,84,85,82,85,76,83,79,79,80,77,83,77,76,80,81,82,76,78,80,71,80,80,74,67,84,64,72,56,67,84,57,51,53,59,51,50,52,51,50,51,50,53,50,52,51,51,53,50,53,52,48,52,49,62,72,45,40,66,61,50,51,56,59,51,53,70,60,64,40,71,70,50,48,52,50,50,38,59,76,62,37,25,92,82,75,45,55,67,61,79,36,94,82,36,81,83,65,65,64,134

pLDDT: mean 77.85, std 15.73, range [42.91, 97.56]

Radius of gyration: 38.94 Å; Cα contacts (8 Å, |Δi|>4): 20; chains: 1; bounding box: 106×56×76 Å

Organism: NCBI:txid323545

Sequence (101 aa):
MQPSMRMHVAARVSPPTASITPRIGALASKRVLLPTLAWLGAACAVGLYVSRQLHQRSDGFDRIFAQQNTPEVEEARKRDLLVERYGDPRNSLLNILGWTK